Protein AF-A0A9D4N7Y7-F1 (afdb_monomer_lite)

Structure (mmCIF, N/CA/C/O backbone):
data_AF-A0A9D4N7Y7-F1
#
_entry.id   AF-A0A9D4N7Y7-F1
#
loop_
_atom_site.group_PDB
_atom_site.id
_atom_site.type_symbol
_atom_site.label_atom_id
_atom_site.label_alt_id
_atom_site.label_comp_id
_atom_site.label_asym_id
_atom_site.label_entity_id
_atom_site.label_seq_id
_atom_site.pdbx_PDB_ins_code
_atom_site.Cartn_x
_atom_site.Cartn_y
_atom_site.Cartn_z
_atom_site.occupancy
_atom_site.B_iso_or_equiv
_atom_site.auth_seq_id
_atom_site.auth_comp_id
_atom_site.auth_asym_id
_atom_site.auth_atom_id
_atom_site.pdbx_PDB_model_num
ATOM 1 N N . MET A 1 1 ? 4.676 0.646 11.304 1.00 62.25 1 MET A N 1
ATOM 2 C CA . MET A 1 1 ? 3.273 0.448 10.887 1.00 62.25 1 MET A CA 1
ATOM 3 C C . MET A 1 1 ? 3.129 -0.969 10.361 1.00 62.25 1 MET A C 1
ATOM 5 O O . MET A 1 1 ? 3.762 -1.288 9.365 1.00 62.25 1 MET A O 1
ATOM 9 N N . SER A 1 2 ? 2.391 -1.822 11.070 1.00 84.00 2 SER A N 1
ATOM 10 C CA . SER A 1 2 ? 2.190 -3.244 10.739 1.00 84.00 2 SER A CA 1
ATOM 11 C C . SER A 1 2 ? 0.973 -3.506 9.844 1.00 84.00 2 SER A C 1
ATOM 13 O O . SER A 1 2 ? 0.846 -4.611 9.337 1.00 84.00 2 SER A O 1
ATOM 15 N N . LEU A 1 3 ? 0.129 -2.495 9.601 1.00 91.25 3 LEU A N 1
ATOM 16 C CA . LEU A 1 3 ? -1.105 -2.606 8.809 1.00 91.25 3 LEU A CA 1
ATOM 17 C C . LEU A 1 3 ? -0.954 -3.329 7.459 1.00 91.25 3 LEU A C 1
ATOM 19 O O . LEU A 1 3 ? -1.827 -4.131 7.153 1.00 91.25 3 LEU A O 1
ATOM 23 N N . PRO A 1 4 ? 0.127 -3.140 6.668 1.00 91.50 4 PRO A N 1
ATOM 24 C CA . PRO A 1 4 ? 0.247 -3.827 5.379 1.00 91.50 4 PRO A CA 1
ATOM 25 C C . PRO A 1 4 ? 0.289 -5.353 5.496 1.00 91.50 4 PRO A C 1
ATOM 27 O O . PRO A 1 4 ? 0.045 -6.043 4.519 1.00 91.50 4 PRO A O 1
ATOM 30 N N . TYR A 1 5 ? 0.623 -5.887 6.671 1.00 91.38 5 TYR A N 1
ATOM 31 C CA . TYR A 1 5 ? 0.704 -7.325 6.909 1.00 91.38 5 TYR A CA 1
ATOM 32 C C .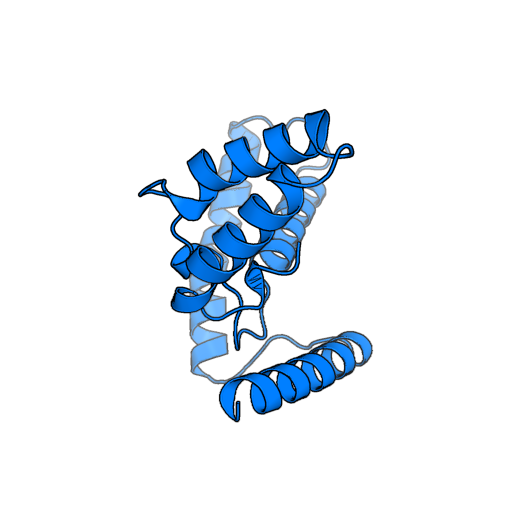 TYR A 1 5 ? -0.634 -7.947 7.317 1.00 91.38 5 TYR A C 1
ATOM 34 O O . TYR A 1 5 ? -0.645 -9.128 7.636 1.00 91.38 5 TYR A O 1
ATOM 42 N N . LEU A 1 6 ? -1.727 -7.184 7.347 1.00 94.00 6 LEU A N 1
ATOM 43 C CA . LEU A 1 6 ? -3.069 -7.701 7.605 1.00 94.00 6 LEU A CA 1
ATOM 44 C C . LEU A 1 6 ? -3.818 -7.943 6.287 1.00 94.00 6 LEU A C 1
ATOM 46 O O . LEU A 1 6 ? -3.546 -7.239 5.302 1.00 94.00 6 LEU A O 1
ATOM 50 N N . PRO A 1 7 ? -4.793 -8.873 6.270 1.00 94.56 7 PRO A N 1
A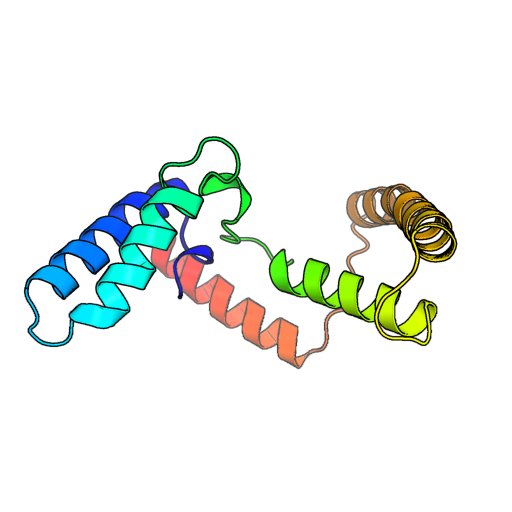TOM 51 C CA . PRO A 1 7 ? -5.760 -8.962 5.183 1.00 94.56 7 PRO A CA 1
ATOM 52 C C . PRO A 1 7 ? -6.388 -7.596 4.920 1.00 94.56 7 PRO A C 1
ATOM 54 O O . PRO A 1 7 ? -6.682 -6.855 5.862 1.00 94.56 7 PRO A O 1
ATOM 57 N N . ALA A 1 8 ? -6.587 -7.251 3.647 1.00 93.94 8 ALA A N 1
ATOM 58 C CA . ALA A 1 8 ? -7.063 -5.924 3.258 1.00 93.94 8 ALA A CA 1
ATOM 59 C C . ALA A 1 8 ? -8.378 -5.536 3.958 1.00 93.94 8 ALA A C 1
ATOM 61 O O . ALA A 1 8 ? -8.532 -4.404 4.416 1.00 93.94 8 ALA A O 1
ATOM 62 N N . GLU A 1 9 ? -9.272 -6.506 4.132 1.00 94.00 9 GLU A N 1
ATOM 63 C CA . GLU A 1 9 ? -10.552 -6.356 4.826 1.00 94.00 9 GLU A CA 1
ATOM 64 C C . GLU A 1 9 ? -10.414 -6.036 6.326 1.00 94.00 9 GLU A C 1
ATOM 66 O O . GLU A 1 9 ? -11.262 -5.351 6.899 1.00 94.00 9 GLU A O 1
ATOM 71 N N . HIS A 1 10 ? -9.315 -6.444 6.966 1.00 95.12 10 HIS A N 1
ATOM 72 C CA . HIS A 1 10 ? -9.060 -6.201 8.390 1.00 95.12 10 HIS A CA 1
ATOM 73 C C . HIS A 1 10 ? -8.342 -4.872 8.653 1.00 95.12 10 HIS A C 1
ATOM 75 O O . HIS A 1 10 ? -8.384 -4.354 9.772 1.00 95.12 10 HIS A O 1
ATOM 81 N N . ILE A 1 11 ? -7.703 -4.286 7.634 1.00 95.12 11 ILE A N 1
ATOM 82 C CA . ILE A 1 11 ? -6.885 -3.072 7.764 1.00 95.12 11 ILE A CA 1
ATOM 83 C C . ILE A 1 11 ? -7.694 -1.898 8.316 1.00 95.12 11 ILE A C 1
ATOM 85 O O . ILE A 1 11 ? -7.244 -1.234 9.250 1.00 95.12 11 ILE A O 1
ATOM 89 N N . THR A 1 12 ? -8.878 -1.639 7.760 1.00 94.38 12 THR A N 1
ATOM 90 C CA . THR A 1 12 ? -9.719 -0.503 8.167 1.00 94.38 12 THR A CA 1
ATOM 91 C C . THR A 1 12 ? -10.163 -0.643 9.621 1.00 94.38 12 THR A C 1
ATOM 93 O O . THR A 1 12 ? -10.060 0.304 10.402 1.00 94.38 12 THR A O 1
ATOM 96 N N . THR A 1 13 ? -10.592 -1.843 10.015 1.00 94.69 13 THR A N 1
ATOM 97 C CA . THR A 1 13 ? -11.017 -2.138 11.388 1.00 94.69 13 THR A CA 1
ATOM 98 C C . THR A 1 13 ? -9.862 -1.971 12.376 1.00 94.69 13 THR A C 1
ATOM 100 O O . THR A 1 13 ? -10.002 -1.250 13.365 1.00 94.69 13 THR A O 1
ATOM 103 N N . ALA A 1 14 ? -8.697 -2.556 12.082 1.00 94.31 14 ALA A N 1
ATOM 104 C CA . ALA A 1 14 ? -7.509 -2.442 12.926 1.00 94.31 14 ALA A CA 1
ATOM 105 C C . ALA A 1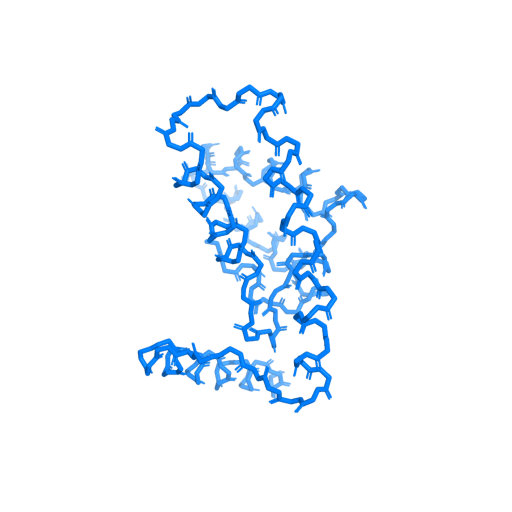 14 ? -7.010 -0.990 13.036 1.00 94.31 14 ALA A C 1
ATOM 107 O O . ALA A 1 14 ? -6.622 -0.538 14.116 1.00 94.31 14 ALA A O 1
ATOM 108 N N . PHE A 1 15 ? -7.055 -0.231 11.935 1.00 94.50 15 PHE A N 1
ATOM 109 C CA . PHE A 1 15 ? -6.709 1.188 11.932 1.00 94.50 15 PHE A CA 1
ATOM 110 C C . PHE A 1 15 ? -7.643 1.997 12.839 1.00 94.50 15 PHE A C 1
ATOM 112 O O . PHE A 1 15 ? -7.169 2.789 13.652 1.00 94.50 15 PHE A O 1
ATOM 119 N N . ASN A 1 16 ? -8.955 1.771 12.751 1.00 93.25 16 ASN A N 1
ATOM 120 C CA . ASN A 1 16 ? -9.939 2.487 13.563 1.00 93.25 16 ASN A CA 1
ATOM 121 C C . ASN A 1 16 ? -9.772 2.202 15.061 1.00 93.25 16 ASN A C 1
ATOM 123 O O . ASN A 1 16 ? -9.821 3.133 15.866 1.00 93.25 16 ASN A O 1
ATOM 127 N N . GLN A 1 17 ? -9.503 0.947 15.436 1.00 91.81 17 GLN A N 1
ATOM 128 C CA . GLN A 1 17 ? -9.208 0.568 16.822 1.00 91.81 17 GLN A CA 1
ATOM 129 C C . GLN A 1 17 ? -7.966 1.297 17.354 1.00 91.81 17 GLN A C 1
ATOM 131 O O . GLN A 1 17 ? -8.021 1.916 18.418 1.00 91.81 17 GLN A O 1
ATOM 136 N N . LEU A 1 18 ? -6.871 1.296 16.584 1.00 89.50 18 LEU A N 1
ATOM 137 C CA . LEU A 1 18 ? -5.643 2.022 16.921 1.00 89.50 18 LEU A CA 1
ATOM 138 C C . LEU A 1 18 ? -5.908 3.529 17.070 1.00 89.50 18 LEU A C 1
ATOM 140 O O . LEU A 1 18 ? -5.450 4.164 18.023 1.00 89.50 18 LEU A O 1
ATOM 144 N N . HIS A 1 19 ? -6.657 4.108 16.130 1.00 89.25 19 HIS A N 1
ATOM 145 C CA . HIS A 1 19 ? -6.973 5.530 16.130 1.00 89.25 19 HIS A CA 1
ATOM 146 C C . HIS A 1 19 ? -7.806 5.912 17.364 1.00 89.25 19 HIS A C 1
ATOM 148 O O . HIS A 1 19 ? -7.532 6.928 18.003 1.00 89.25 19 HIS A O 1
ATOM 154 N N . GLN A 1 20 ? -8.770 5.079 17.760 1.00 87.94 20 GLN A N 1
ATOM 155 C CA . GLN A 1 20 ? -9.584 5.299 18.954 1.00 87.94 20 GLN A CA 1
ATOM 156 C C . GLN A 1 20 ? -8.764 5.208 20.251 1.00 87.94 20 GLN A C 1
ATOM 158 O O . GLN A 1 20 ? -8.890 6.087 21.102 1.00 87.94 20 GLN A O 1
ATOM 163 N N . GLN A 1 21 ? -7.883 4.211 20.380 1.00 86.06 21 GLN A N 1
ATOM 164 C CA . GLN A 1 21 ? -7.001 4.049 21.548 1.00 86.06 21 GLN A CA 1
ATOM 165 C C . GLN A 1 21 ? -6.054 5.245 21.749 1.00 86.06 21 GLN A C 1
ATOM 167 O O . GLN A 1 21 ? -5.727 5.631 22.873 1.00 86.06 21 GLN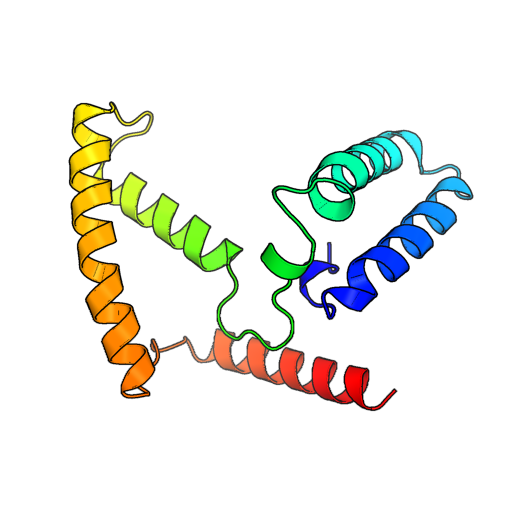 A O 1
ATOM 172 N N . LEU A 1 22 ? -5.604 5.864 20.657 1.00 84.56 22 LEU A N 1
ATOM 173 C CA . LEU A 1 22 ? -4.691 7.005 20.722 1.00 84.56 22 LEU A CA 1
ATOM 174 C C . LEU A 1 22 ? -5.406 8.336 20.970 1.00 84.56 22 LEU A C 1
ATOM 176 O O . LEU A 1 22 ? -4.798 9.244 21.531 1.00 84.56 22 LEU A O 1
ATOM 180 N N . LYS A 1 23 ? -6.699 8.445 20.637 1.00 79.81 23 LYS A N 1
ATOM 181 C CA . LYS A 1 23 ? -7.533 9.598 21.022 1.00 79.81 23 LYS A CA 1
ATOM 182 C C . LYS A 1 23 ? -7.757 9.679 22.532 1.00 79.81 23 LYS A C 1
ATOM 184 O O . LYS A 1 23 ? -7.925 10.774 23.054 1.00 79.81 23 LYS A O 1
ATOM 189 N N . THR A 1 24 ? -7.739 8.545 23.231 1.00 73.19 24 THR A N 1
ATOM 190 C CA . THR A 1 24 ? -7.924 8.479 24.690 1.00 73.19 24 THR A CA 1
ATOM 191 C C . THR A 1 24 ? -6.636 8.694 25.487 1.00 73.19 24 THR A C 1
ATOM 193 O O . THR A 1 24 ? -6.683 8.711 26.712 1.00 73.19 24 THR A O 1
ATOM 196 N N . THR A 1 25 ? -5.486 8.852 24.823 1.00 71.06 25 THR A N 1
ATOM 197 C CA . THR A 1 25 ? -4.172 8.943 25.476 1.00 71.06 25 THR A CA 1
ATOM 198 C C . THR A 1 25 ? -3.581 10.351 25.299 1.00 71.06 25 THR A C 1
ATOM 200 O O . THR A 1 25 ? -3.511 10.850 24.178 1.00 71.06 25 THR A O 1
ATOM 203 N N . GLU A 1 26 ? -3.086 10.988 26.372 1.00 67.00 26 GLU A N 1
ATOM 204 C CA . GLU A 1 26 ? -2.517 12.363 26.358 1.00 67.00 26 GLU A CA 1
ATOM 205 C C . GLU A 1 26 ? -1.292 12.552 25.430 1.00 67.00 26 GLU A C 1
ATOM 207 O O . GLU A 1 26 ? -0.874 13.671 25.143 1.00 67.00 26 GLU A O 1
ATOM 212 N N . VAL A 1 27 ? -0.732 11.464 24.898 1.00 65.06 27 VAL A N 1
ATOM 213 C CA . VAL A 1 27 ? 0.465 11.434 24.035 1.00 65.06 27 VAL A CA 1
ATOM 214 C C . VAL A 1 27 ? 0.157 11.860 22.575 1.00 65.06 27 VAL A C 1
ATOM 216 O O . VAL A 1 27 ? 1.052 11.977 21.737 1.00 65.06 27 VAL A O 1
ATOM 219 N N . GLY A 1 28 ? -1.113 12.108 22.237 1.00 59.75 28 GLY A N 1
ATOM 220 C CA . GLY A 1 28 ? -1.636 11.994 20.870 1.00 59.75 28 GLY A CA 1
ATOM 221 C C . GLY A 1 28 ? -1.377 13.126 19.865 1.00 59.75 28 GLY A C 1
ATOM 222 O O . GLY A 1 28 ? -1.563 12.891 18.678 1.00 59.75 28 GLY A O 1
ATOM 223 N N . GLY A 1 29 ? -0.943 14.332 20.241 1.00 77.56 29 GLY A N 1
ATOM 224 C CA . GLY A 1 29 ? -0.991 15.497 19.329 1.00 77.56 29 GLY A CA 1
ATOM 225 C C . GLY A 1 29 ? -0.339 15.294 17.938 1.00 77.56 29 GLY A C 1
ATOM 226 O O . GLY A 1 29 ? -1.023 15.402 16.917 1.00 77.56 29 GLY A O 1
ATOM 227 N N . PRO A 1 30 ? 0.971 14.995 17.846 1.00 84.38 30 PRO A N 1
ATOM 228 C CA . PRO A 1 30 ? 1.645 14.766 16.562 1.00 84.38 30 PRO A CA 1
ATOM 229 C C . PRO A 1 30 ? 1.275 13.438 15.888 1.00 84.38 30 PRO A C 1
ATOM 231 O O . PRO A 1 30 ? 1.221 13.368 14.661 1.00 84.38 30 PRO A O 1
ATOM 234 N N . VAL A 1 31 ? 1.014 12.389 16.672 1.00 86.31 31 VAL A N 1
ATOM 235 C CA . VAL A 1 31 ? 0.689 11.051 16.150 1.00 86.31 31 VAL A CA 1
ATOM 236 C C . VAL A 1 31 ? -0.697 11.043 15.510 1.00 86.31 31 VAL A C 1
ATOM 238 O O . VAL A 1 31 ? -0.858 10.488 14.427 1.00 86.31 31 VAL A O 1
ATOM 241 N N . LEU A 1 32 ? -1.673 11.728 16.110 1.00 87.62 32 LEU A N 1
ATOM 242 C CA . LEU A 1 32 ? -3.014 11.887 15.548 1.00 87.62 32 LEU A CA 1
ATOM 243 C C . LEU A 1 32 ? -2.969 12.592 14.190 1.00 87.62 32 LEU A C 1
ATOM 245 O O . LEU A 1 32 ? -3.629 12.140 13.268 1.00 87.62 32 LEU A O 1
ATOM 249 N N . LYS A 1 33 ? -2.101 13.597 13.998 1.00 89.62 33 LYS A N 1
ATOM 250 C CA . LYS A 1 33 ? -1.915 14.223 12.672 1.00 89.62 33 LYS A CA 1
ATOM 251 C C . LYS A 1 33 ? -1.430 13.231 11.613 1.00 89.62 33 LYS A C 1
ATOM 253 O O . LYS A 1 33 ? -1.829 13.322 10.453 1.00 89.62 33 LYS A O 1
ATOM 258 N N . VAL A 1 34 ? -0.556 12.296 11.995 1.00 90.62 34 VAL A N 1
ATOM 259 C CA . VAL A 1 34 ? -0.102 11.228 11.092 1.00 90.62 34 VAL A CA 1
ATOM 260 C C . VAL A 1 34 ? -1.251 10.272 10.790 1.00 90.62 34 VAL A C 1
ATOM 262 O O . VAL A 1 34 ? -1.437 9.915 9.630 1.00 90.62 34 VAL A O 1
ATOM 265 N N . LEU A 1 35 ? -2.044 9.891 11.793 1.00 91.06 35 LEU A N 1
ATOM 266 C CA . LEU A 1 35 ? -3.210 9.032 11.590 1.00 91.06 35 LEU A CA 1
ATOM 267 C C . LEU A 1 35 ? -4.266 9.703 10.711 1.00 91.06 35 LEU A C 1
ATOM 269 O O . LEU A 1 35 ? -4.718 9.075 9.765 1.00 91.06 35 LEU A O 1
ATOM 273 N N . ASP A 1 36 ? -4.562 10.985 10.911 1.00 91.62 36 ASP A N 1
ATOM 274 C CA . ASP A 1 36 ? -5.483 11.748 10.063 1.00 91.62 36 ASP A CA 1
ATOM 275 C C . ASP A 1 36 ? -5.024 11.769 8.598 1.00 91.62 36 ASP A C 1
ATOM 277 O O . ASP A 1 36 ? -5.827 11.638 7.670 1.00 91.62 36 ASP A O 1
ATOM 281 N N . TYR A 1 37 ? -3.717 11.935 8.369 1.00 92.69 37 TYR A N 1
ATOM 282 C CA . TYR A 1 37 ? -3.147 11.844 7.028 1.00 92.69 37 TYR A CA 1
ATOM 283 C C . TYR A 1 37 ? -3.294 10.433 6.450 1.00 92.69 37 TYR A C 1
ATOM 285 O O . TYR A 1 37 ? -3.655 10.284 5.278 1.00 92.69 37 TYR A O 1
ATOM 293 N N . VAL A 1 38 ? -3.023 9.405 7.259 1.00 92.00 38 VAL A N 1
ATOM 294 C CA . VAL A 1 38 ? -3.118 8.005 6.837 1.00 92.00 38 VAL A CA 1
ATOM 295 C C . VAL A 1 38 ? -4.551 7.638 6.480 1.00 92.00 38 VAL A C 1
ATOM 297 O O . VAL A 1 38 ? -4.789 7.098 5.403 1.00 92.00 38 VAL A O 1
ATOM 300 N N . GLU A 1 39 ? -5.503 8.017 7.321 1.00 93.69 39 GLU A N 1
ATOM 301 C CA . GLU A 1 39 ? -6.929 7.810 7.115 1.00 93.69 39 GLU A CA 1
ATOM 302 C C . GLU A 1 39 ? -7.395 8.434 5.794 1.00 93.69 39 GLU A C 1
ATOM 304 O O . GLU A 1 39 ? -7.973 7.762 4.939 1.00 93.69 39 GLU A O 1
ATOM 309 N N . LYS A 1 40 ? -7.067 9.712 5.569 1.00 92.94 40 LYS A N 1
ATOM 310 C CA . LYS A 1 40 ? -7.470 10.438 4.355 1.00 92.94 40 LYS A CA 1
ATOM 311 C C . LYS A 1 40 ? -6.817 9.909 3.083 1.00 92.94 40 LYS A C 1
ATOM 313 O O . LYS A 1 40 ? -7.423 9.991 2.018 1.00 92.94 40 LYS A O 1
ATOM 318 N N . THR A 1 41 ? -5.580 9.425 3.170 1.00 92.31 41 THR A N 1
ATOM 319 C CA . THR A 1 41 ? -4.765 9.119 1.984 1.00 92.31 41 THR A CA 1
ATOM 320 C C . THR A 1 41 ? -4.786 7.641 1.611 1.00 92.31 41 THR A C 1
ATOM 322 O O . THR A 1 41 ? -4.823 7.334 0.421 1.00 92.31 41 THR A O 1
ATOM 325 N N . TRP A 1 42 ? -4.766 6.753 2.606 1.00 92.56 42 TRP A N 1
ATOM 326 C CA . TRP A 1 42 ? -4.495 5.319 2.442 1.00 92.56 42 TRP A CA 1
ATOM 327 C C . TRP A 1 42 ? -5.644 4.409 2.888 1.00 92.56 42 TRP A C 1
ATOM 329 O O . TRP A 1 42 ? -5.629 3.228 2.550 1.00 92.56 42 TRP A O 1
ATOM 339 N N . ILE A 1 43 ? -6.622 4.941 3.633 1.00 93.50 43 ILE A N 1
ATOM 340 C CA . ILE A 1 43 ? -7.823 4.199 4.051 1.00 93.50 43 ILE A CA 1
ATOM 341 C C . ILE A 1 43 ? -9.029 4.623 3.204 1.00 93.50 43 ILE A C 1
ATOM 343 O O . ILE A 1 43 ? -9.624 3.802 2.515 1.00 93.50 43 ILE A O 1
ATOM 347 N N . ASN A 1 44 ? -9.350 5.920 3.184 1.00 91.12 44 ASN A N 1
ATOM 348 C CA . ASN A 1 44 ? -10.601 6.422 2.600 1.00 91.12 44 ASN A CA 1
ATOM 349 C C . ASN A 1 44 ? -10.493 6.829 1.119 1.00 91.12 44 ASN A C 1
ATOM 351 O O . ASN A 1 44 ? -11.502 7.128 0.477 1.00 91.12 44 ASN A O 1
ATOM 355 N N . ARG A 1 45 ? -9.282 6.903 0.553 1.00 88.75 45 ARG A N 1
ATOM 356 C CA . ARG A 1 45 ? -9.083 7.411 -0.812 1.00 88.75 45 ARG A CA 1
ATOM 357 C C . ARG A 1 45 ? -9.296 6.312 -1.847 1.00 88.75 45 ARG A C 1
ATOM 359 O O . ARG A 1 45 ? -8.664 5.266 -1.797 1.00 88.75 45 ARG A O 1
ATOM 366 N N . ALA A 1 46 ? -10.078 6.610 -2.884 1.00 85.31 46 ALA A N 1
ATOM 367 C CA . ALA A 1 46 ? -10.399 5.641 -3.937 1.00 85.31 46 ALA A CA 1
ATOM 368 C C . ALA A 1 46 ? -9.196 5.173 -4.781 1.00 85.31 46 ALA A C 1
ATOM 370 O O . ALA A 1 46 ? -9.288 4.124 -5.413 1.00 85.31 46 ALA A O 1
ATOM 371 N N . VAL A 1 47 ? -8.107 5.953 -4.815 1.00 86.25 47 VAL A N 1
ATOM 372 C CA . VAL A 1 47 ? -6.917 5.695 -5.651 1.00 86.25 47 VAL A CA 1
ATOM 373 C C . VAL A 1 47 ? -5.965 4.675 -5.020 1.00 86.25 47 VAL A C 1
ATOM 375 O O . VAL A 1 47 ? -5.339 3.911 -5.742 1.00 86.25 47 VAL A O 1
ATOM 378 N N . TRP A 1 48 ? -5.840 4.679 -3.691 1.00 84.69 48 TRP A N 1
ATOM 379 C CA . TRP A 1 48 ? -4.903 3.832 -2.947 1.00 84.69 48 TRP A CA 1
ATOM 380 C C . TRP A 1 48 ? -5.659 3.112 -1.843 1.00 84.69 48 TRP A C 1
ATOM 382 O O . TRP A 1 48 ? -5.556 3.471 -0.670 1.00 84.69 48 TRP A O 1
ATOM 392 N N . ARG A 1 49 ? -6.466 2.133 -2.242 1.00 90.75 49 ARG A N 1
ATOM 393 C CA . ARG A 1 49 ? -7.273 1.366 -1.301 1.00 90.75 49 ARG A CA 1
ATOM 394 C C . ARG A 1 49 ? -6.399 0.349 -0.558 1.00 90.75 49 ARG A C 1
ATOM 396 O O . ARG A 1 49 ? -5.353 -0.031 -1.094 1.00 90.75 49 ARG A O 1
ATOM 403 N N . PRO A 1 50 ? -6.801 -0.112 0.639 1.00 93.00 50 PRO A N 1
ATOM 404 C CA . PRO A 1 50 ? -6.100 -1.158 1.387 1.00 93.00 50 PRO A CA 1
ATOM 405 C C . PRO A 1 50 ? -5.693 -2.380 0.554 1.00 93.00 50 PRO A C 1
ATOM 407 O O . PRO A 1 50 ? -4.585 -2.890 0.716 1.00 93.00 50 PRO A O 1
ATOM 410 N N . GLU A 1 51 ? -6.517 -2.794 -0.410 1.00 91.56 51 GLU A N 1
ATOM 411 C CA . GLU A 1 51 ? -6.231 -3.933 -1.293 1.00 91.56 51 GLU A CA 1
ATOM 412 C C . GLU A 1 51 ? -5.010 -3.694 -2.194 1.00 91.56 51 GLU A C 1
ATOM 414 O O . GLU A 1 51 ? -4.357 -4.638 -2.623 1.00 91.56 51 GLU A O 1
ATOM 419 N N . ASN A 1 52 ? -4.675 -2.435 -2.492 1.00 87.69 52 ASN A N 1
ATOM 420 C CA . ASN A 1 52 ? -3.553 -2.098 -3.367 1.00 87.69 52 ASN A CA 1
ATOM 421 C C . ASN A 1 52 ? -2.193 -2.155 -2.663 1.00 87.69 52 ASN A C 1
ATOM 423 O O . ASN A 1 52 ? -1.162 -2.179 -3.337 1.00 87.69 52 ASN A O 1
ATOM 427 N N . TRP A 1 53 ? -2.173 -2.096 -1.331 1.00 88.44 53 TRP A N 1
ATOM 428 C CA . TRP A 1 53 ? -0.932 -1.998 -0.561 1.00 88.44 53 TRP A CA 1
ATOM 429 C C . TRP A 1 53 ? -0.813 -3.019 0.570 1.00 88.44 53 TRP A C 1
ATOM 431 O O . TRP A 1 53 ? 0.261 -3.108 1.174 1.00 88.44 53 TRP A O 1
ATOM 441 N N . SER A 1 54 ? -1.856 -3.812 0.834 1.00 91.81 54 SER A N 1
ATOM 442 C CA . SER A 1 54 ? -1.718 -5.036 1.619 1.00 91.81 54 SER A CA 1
ATOM 443 C C . SER A 1 54 ? -0.698 -5.965 0.953 1.00 91.81 54 SER A C 1
ATOM 445 O O . SER A 1 54 ? -0.642 -6.107 -0.266 1.00 91.81 54 SER A O 1
ATOM 447 N N . VAL A 1 55 ? 0.148 -6.563 1.783 1.00 90.38 55 VAL A N 1
ATOM 448 C CA . VAL A 1 55 ? 1.137 -7.581 1.417 1.00 90.38 55 VAL A CA 1
ATOM 449 C C . VAL A 1 55 ? 0.867 -8.877 2.181 1.00 90.38 55 VAL A C 1
ATOM 451 O O . VAL A 1 55 ? 1.781 -9.669 2.410 1.00 90.38 55 VAL A O 1
ATOM 454 N N . PHE A 1 56 ? -0.368 -9.072 2.646 1.00 92.00 56 PHE A N 1
ATOM 455 C CA . PHE A 1 56 ? -0.788 -10.302 3.302 1.00 92.00 56 PHE A CA 1
ATOM 456 C C . PHE A 1 56 ? -0.626 -11.489 2.351 1.00 92.00 56 PHE A C 1
ATOM 458 O O . PHE A 1 56 ? -1.017 -11.404 1.192 1.00 92.00 56 PHE A O 1
ATOM 465 N N . ARG A 1 57 ? 0.001 -12.572 2.829 1.00 89.88 57 ARG A N 1
ATOM 466 C CA . ARG A 1 57 ? 0.364 -13.763 2.035 1.00 89.88 57 ARG A CA 1
ATOM 467 C C . ARG A 1 57 ? 1.294 -13.505 0.839 1.00 89.88 57 ARG A C 1
ATOM 469 O O . ARG A 1 57 ? 1.618 -14.437 0.108 1.00 89.88 57 ARG A O 1
ATOM 476 N N . GLU A 1 58 ? 1.841 -12.300 0.702 1.00 85.62 58 GLU A N 1
ATOM 477 C CA . GLU A 1 58 ? 2.762 -11.960 -0.380 1.00 85.62 58 GLU A CA 1
ATOM 478 C C . GLU A 1 58 ? 4.229 -12.174 0.020 1.00 85.62 58 GLU A C 1
ATOM 480 O O . GLU A 1 58 ? 4.740 -11.637 1.011 1.00 85.62 58 GLU A O 1
ATOM 485 N N . VAL A 1 59 ? 4.964 -12.932 -0.801 1.00 79.56 59 VAL A N 1
ATOM 486 C CA . VAL A 1 59 ? 6.427 -13.075 -0.658 1.00 79.56 59 VAL A CA 1
ATOM 487 C C . VAL A 1 59 ? 7.126 -11.783 -1.089 1.00 79.56 59 VAL A C 1
ATOM 489 O O . VAL A 1 59 ? 8.141 -11.381 -0.511 1.00 79.56 59 VAL A O 1
ATOM 492 N N . ILE A 1 60 ? 6.588 -11.110 -2.106 1.00 72.50 60 ILE A N 1
ATOM 493 C CA . ILE A 1 60 ? 7.181 -9.910 -2.687 1.00 72.50 60 ILE A CA 1
ATOM 494 C C . ILE A 1 60 ? 6.530 -8.683 -2.054 1.00 72.50 60 ILE A C 1
ATOM 496 O O . ILE A 1 60 ? 5.366 -8.381 -2.272 1.00 72.50 60 ILE A O 1
ATOM 500 N N . ARG A 1 61 ? 7.312 -7.929 -1.279 1.00 75.81 61 ARG A N 1
ATOM 501 C CA . ARG A 1 61 ? 6.832 -6.694 -0.647 1.00 75.81 61 ARG A CA 1
ATOM 502 C C . ARG A 1 61 ? 6.943 -5.534 -1.635 1.00 75.81 61 ARG A C 1
ATOM 504 O O . ARG A 1 61 ? 8.061 -5.148 -1.986 1.00 75.81 61 ARG A O 1
ATOM 511 N N . THR A 1 62 ? 5.812 -4.940 -2.014 1.00 67.50 62 THR A N 1
ATOM 512 C CA . THR A 1 62 ? 5.709 -3.846 -3.000 1.00 67.50 62 THR A CA 1
ATOM 513 C C . THR A 1 62 ? 6.687 -2.704 -2.718 1.00 67.50 62 THR A C 1
ATOM 515 O O . THR A 1 62 ? 7.393 -2.264 -3.622 1.00 67.50 62 THR A O 1
ATOM 518 N N . ASN A 1 63 ? 6.834 -2.288 -1.453 1.00 73.62 63 ASN A N 1
ATOM 519 C CA . ASN A 1 63 ? 7.777 -1.227 -1.085 1.00 73.62 63 ASN A CA 1
ATOM 520 C C . ASN A 1 63 ? 9.239 -1.589 -1.397 1.00 73.62 63 ASN A C 1
ATOM 522 O O . ASN A 1 63 ? 9.964 -0.791 -1.979 1.00 73.62 63 ASN A O 1
ATOM 526 N N . ASN A 1 64 ? 9.669 -2.813 -1.077 1.00 76.44 64 ASN A N 1
ATOM 527 C CA . ASN A 1 64 ? 11.052 -3.239 -1.313 1.00 76.44 64 ASN A CA 1
ATOM 528 C C . ASN A 1 64 ? 11.375 -3.310 -2.810 1.00 76.44 64 ASN A C 1
ATOM 530 O O . ASN A 1 64 ? 12.497 -3.005 -3.224 1.00 76.44 64 ASN A O 1
ATOM 534 N N . GLU A 1 65 ? 10.406 -3.714 -3.631 1.00 78.06 65 GLU A N 1
ATOM 535 C CA . GLU A 1 65 ? 10.583 -3.730 -5.081 1.00 78.06 65 GLU A CA 1
ATOM 536 C C . GLU A 1 65 ? 10.588 -2.321 -5.677 1.00 78.06 65 GLU A C 1
ATOM 538 O O . GLU A 1 65 ? 11.447 -2.038 -6.518 1.00 78.06 65 GLU A O 1
ATOM 543 N N . VAL A 1 66 ? 9.720 -1.421 -5.201 1.00 80.38 66 VAL A N 1
ATOM 544 C CA . VAL A 1 66 ? 9.701 -0.006 -5.605 1.00 80.38 66 VAL A CA 1
ATOM 545 C C . VAL A 1 66 ? 11.000 0.695 -5.204 1.00 80.38 66 VAL A C 1
ATOM 547 O O . VAL A 1 66 ? 11.650 1.307 -6.052 1.00 80.38 66 VAL A O 1
ATOM 550 N N . GLU A 1 67 ? 11.455 0.549 -3.958 1.00 83.81 67 GLU A N 1
ATOM 551 C CA . GLU A 1 67 ? 12.740 1.084 -3.492 1.00 83.81 67 GLU A CA 1
ATOM 552 C C . GLU A 1 67 ? 13.914 0.491 -4.277 1.00 83.81 67 GLU A C 1
ATOM 554 O O . GLU A 1 67 ? 14.825 1.206 -4.706 1.00 83.81 67 GLU A O 1
ATOM 559 N N . GLY A 1 68 ? 13.886 -0.821 -4.524 1.00 84.69 68 GLY A N 1
ATOM 560 C CA . GLY A 1 68 ? 14.877 -1.498 -5.348 1.00 84.69 68 GLY A CA 1
ATOM 561 C C . GLY A 1 68 ? 14.896 -0.963 -6.780 1.00 84.69 68 GLY A C 1
ATOM 562 O O . GLY A 1 68 ? 15.967 -0.810 -7.373 1.00 84.69 68 GLY A O 1
ATOM 563 N N . TRP A 1 69 ? 13.730 -0.666 -7.352 1.00 84.62 69 TRP A N 1
ATOM 564 C CA . TRP A 1 69 ? 13.593 -0.084 -8.683 1.00 84.62 69 TRP A CA 1
ATOM 565 C C . TRP A 1 69 ? 14.127 1.343 -8.729 1.00 84.62 69 TRP A C 1
ATOM 567 O O . TRP A 1 69 ? 14.994 1.625 -9.559 1.00 84.62 69 TRP A O 1
ATOM 577 N N . HIS A 1 70 ? 13.717 2.182 -7.780 1.00 85.25 70 HIS A N 1
ATOM 578 C CA . HIS A 1 70 ? 14.209 3.544 -7.612 1.00 85.25 70 HIS A CA 1
ATOM 579 C C . HIS A 1 70 ? 15.738 3.573 -7.478 1.00 85.25 70 HIS A C 1
ATOM 581 O O . HIS A 1 70 ? 16.422 4.278 -8.222 1.00 85.25 70 HIS A O 1
ATOM 587 N N . ARG A 1 71 ? 16.311 2.708 -6.631 1.00 87.12 71 ARG A N 1
ATOM 588 C CA . ARG A 1 71 ? 17.766 2.583 -6.476 1.00 87.12 71 ARG A CA 1
ATOM 589 C C . ARG A 1 71 ? 18.457 2.189 -7.781 1.00 87.12 71 ARG A C 1
ATOM 591 O O . ARG A 1 71 ? 19.491 2.757 -8.117 1.00 87.12 71 ARG A O 1
ATOM 598 N N . ARG A 1 72 ? 17.905 1.234 -8.540 1.00 87.06 72 ARG A N 1
ATOM 599 C CA . ARG A 1 72 ? 18.461 0.819 -9.845 1.00 87.06 72 ARG A CA 1
ATOM 600 C C . ARG A 1 72 ? 18.415 1.939 -10.881 1.00 87.06 72 ARG A C 1
ATOM 602 O O . ARG A 1 72 ? 19.354 2.045 -11.664 1.00 87.06 72 ARG A O 1
ATOM 609 N N . ILE A 1 73 ? 17.351 2.740 -10.901 1.00 87.44 73 ILE A N 1
ATOM 610 C CA . ILE A 1 73 ? 17.247 3.901 -11.792 1.00 87.44 73 ILE A CA 1
ATOM 611 C C . ILE A 1 73 ? 18.299 4.941 -11.418 1.00 87.44 73 ILE A C 1
ATOM 613 O O . ILE A 1 73 ? 19.064 5.346 -12.287 1.00 87.44 73 ILE A O 1
ATOM 617 N N . ASN A 1 74 ? 18.407 5.295 -10.137 1.00 87.25 74 ASN A N 1
ATOM 618 C CA . ASN A 1 74 ? 19.384 6.282 -9.675 1.00 87.25 74 ASN A CA 1
ATOM 619 C C . ASN A 1 74 ? 20.827 5.838 -9.947 1.00 87.25 74 ASN A C 1
ATOM 621 O O . ASN A 1 74 ? 21.630 6.634 -10.423 1.00 87.25 74 ASN A O 1
ATOM 625 N N . MET A 1 75 ? 21.145 4.553 -9.738 1.00 87.38 75 MET A N 1
ATOM 626 C CA . MET A 1 75 ? 22.461 4.004 -10.090 1.00 87.38 75 MET A CA 1
ATOM 627 C C . MET A 1 75 ? 22.754 4.115 -11.590 1.00 87.38 75 MET A C 1
ATOM 629 O O . MET A 1 75 ? 23.856 4.496 -11.963 1.00 87.38 75 MET A O 1
ATOM 633 N N . ARG A 1 76 ? 21.782 3.802 -12.458 1.00 86.69 76 ARG A N 1
ATOM 634 C CA . ARG A 1 76 ? 21.964 3.893 -13.918 1.00 86.69 76 ARG A CA 1
ATOM 635 C C . ARG A 1 76 ? 22.040 5.329 -14.421 1.00 86.69 76 ARG A C 1
ATOM 637 O O . ARG A 1 76 ? 22.718 5.584 -15.406 1.00 86.69 76 ARG A O 1
ATOM 644 N N . ALA A 1 77 ? 21.335 6.248 -13.771 1.00 86.81 77 ALA A N 1
ATOM 645 C CA . ALA A 1 77 ? 21.375 7.656 -14.127 1.00 86.81 77 ALA A CA 1
ATOM 646 C C . ALA A 1 77 ? 22.678 8.342 -13.689 1.00 86.81 77 ALA A C 1
ATOM 648 O O . ALA A 1 77 ? 23.015 9.388 -14.236 1.00 86.81 77 ALA A O 1
ATOM 649 N N . GLY A 1 78 ? 23.393 7.782 -12.704 1.00 85.31 78 GLY A N 1
ATOM 650 C CA . GLY A 1 78 ? 24.701 8.268 -12.251 1.00 85.31 78 GLY A CA 1
ATOM 651 C C . GLY A 1 78 ? 24.679 9.633 -11.553 1.00 85.31 78 GLY A C 1
ATOM 652 O O . GLY A 1 78 ? 25.737 10.164 -11.232 1.00 85.31 78 GLY A O 1
ATOM 653 N N . ARG A 1 79 ? 23.497 10.219 -11.319 1.00 79.19 79 ARG A N 1
ATOM 654 C CA . ARG A 1 79 ? 23.324 11.536 -10.694 1.00 79.19 79 ARG A CA 1
ATOM 655 C C . ARG A 1 79 ? 22.002 11.650 -9.942 1.00 79.19 79 ARG A C 1
ATOM 657 O O . ARG A 1 79 ? 21.019 11.003 -10.303 1.00 79.19 79 ARG A O 1
ATOM 664 N N . ALA A 1 80 ? 21.980 12.518 -8.932 1.00 72.81 80 ALA A N 1
ATOM 665 C CA . ALA A 1 80 ? 20.739 13.020 -8.350 1.00 72.81 80 ALA A CA 1
ATOM 666 C C . ALA A 1 80 ? 20.048 13.986 -9.335 1.00 72.81 80 ALA A C 1
ATOM 668 O O . ALA A 1 80 ? 20.714 14.580 -10.181 1.00 72.81 80 ALA A O 1
ATOM 669 N N . CYS A 1 81 ? 18.724 14.133 -9.228 1.00 77.56 81 CYS A N 1
ATOM 670 C CA . CYS A 1 81 ? 17.907 14.991 -10.102 1.00 77.56 81 CYS A CA 1
ATOM 671 C C . CYS A 1 81 ? 18.036 14.638 -11.598 1.00 77.56 81 CYS A C 1
ATOM 673 O O . CYS A 1 81 ? 18.683 15.317 -12.397 1.00 77.56 81 CYS A O 1
ATOM 675 N N . ILE A 1 82 ? 17.401 13.532 -11.984 1.00 82.62 82 ILE A N 1
ATOM 676 C CA . ILE A 1 82 ? 17.435 12.995 -13.347 1.00 82.62 82 ILE A CA 1
ATOM 677 C C . ILE A 1 82 ? 16.525 13.836 -14.254 1.00 82.62 82 ILE A C 1
ATOM 679 O O . ILE A 1 82 ? 15.324 13.930 -14.012 1.00 82.62 82 ILE A O 1
ATOM 683 N N . SER A 1 83 ? 17.075 14.423 -15.322 1.00 87.19 83 SER A N 1
ATOM 684 C CA . SER A 1 83 ? 16.264 15.099 -16.344 1.00 87.19 83 SER A CA 1
ATOM 685 C C . SER A 1 83 ? 15.358 14.113 -17.089 1.00 87.19 83 SER A C 1
ATOM 687 O O . SER A 1 83 ? 15.709 12.946 -17.283 1.00 87.19 83 SER A O 1
ATOM 689 N N . PHE A 1 84 ? 14.214 14.598 -17.575 1.00 87.88 84 PHE A N 1
ATOM 690 C CA . PHE A 1 84 ? 13.227 13.772 -18.279 1.00 87.88 84 PHE A CA 1
ATOM 691 C C . PHE A 1 84 ? 13.826 13.008 -19.474 1.00 87.88 84 PHE A C 1
ATOM 693 O O . PHE A 1 84 ? 13.564 11.818 -19.638 1.00 87.88 84 PHE A O 1
ATOM 700 N N . CYS A 1 85 ? 14.723 13.645 -20.236 1.00 89.94 85 CYS A N 1
ATOM 701 C CA . CYS A 1 85 ? 15.398 13.031 -21.384 1.00 89.94 85 CYS A CA 1
ATOM 702 C C . CYS A 1 85 ? 16.249 11.801 -21.021 1.00 89.94 85 CYS A C 1
ATOM 704 O O . CYS A 1 85 ? 16.454 10.936 -21.865 1.00 89.94 85 CYS A O 1
ATOM 706 N N . ILE A 1 86 ? 16.737 11.710 -19.779 1.00 87.38 86 ILE A N 1
ATOM 707 C CA . ILE A 1 86 ? 17.479 10.541 -19.279 1.00 87.38 86 ILE A CA 1
ATOM 708 C C . ILE A 1 86 ? 16.527 9.541 -18.623 1.00 87.38 86 ILE A C 1
ATOM 710 O O . ILE A 1 86 ? 16.691 8.330 -18.768 1.00 87.38 86 ILE A O 1
ATOM 714 N N . LEU A 1 87 ? 15.513 10.037 -17.912 1.00 90.06 87 LEU A N 1
ATOM 715 C CA . LEU A 1 87 ? 14.556 9.195 -17.210 1.00 90.06 87 LEU A CA 1
ATOM 716 C C . LEU A 1 87 ? 13.742 8.327 -18.181 1.00 90.06 87 LEU A C 1
ATOM 718 O O . LEU A 1 87 ? 13.624 7.126 -17.959 1.00 90.06 87 LEU A O 1
ATOM 722 N N . VAL A 1 88 ? 13.225 8.897 -19.273 1.00 91.69 88 VAL A N 1
ATOM 723 C CA . VAL A 1 88 ? 12.339 8.181 -20.209 1.00 91.69 88 VAL A CA 1
ATOM 724 C C . VAL A 1 88 ? 12.991 6.928 -20.815 1.00 91.69 88 VAL A C 1
ATOM 726 O O . VAL A 1 88 ? 12.385 5.857 -20.724 1.00 91.69 88 VAL A O 1
ATOM 729 N N . PRO A 1 89 ? 14.221 6.975 -21.368 1.00 91.38 89 PRO A N 1
ATOM 730 C CA . PRO A 1 89 ? 14.891 5.770 -21.856 1.00 91.38 89 PRO A CA 1
ATOM 731 C C . PRO A 1 89 ? 15.120 4.715 -20.764 1.00 91.38 89 PRO A C 1
ATOM 733 O O . PRO A 1 89 ? 14.948 3.520 -21.018 1.00 91.38 89 PRO A O 1
ATOM 736 N N . LEU A 1 90 ? 15.461 5.136 -19.539 1.00 89.75 90 LEU A N 1
ATOM 737 C CA . LEU A 1 90 ? 15.657 4.223 -18.407 1.00 89.75 90 LEU A CA 1
ATOM 738 C C . LEU A 1 90 ? 14.354 3.522 -18.006 1.00 89.75 90 LEU A C 1
ATOM 740 O O . LEU A 1 90 ? 14.365 2.313 -17.757 1.00 89.75 90 LEU A O 1
ATOM 744 N N . LEU A 1 91 ? 13.244 4.265 -17.971 1.00 89.62 91 LEU A N 1
ATOM 745 C CA . LEU A 1 91 ? 11.909 3.731 -17.706 1.00 89.62 91 LEU A CA 1
ATOM 746 C C . LEU A 1 91 ? 11.481 2.755 -18.801 1.00 89.62 91 LEU A C 1
ATOM 748 O O . LEU A 1 91 ? 11.053 1.646 -18.489 1.00 89.62 91 LEU A O 1
ATOM 752 N N . ARG A 1 92 ? 11.675 3.115 -20.075 1.00 89.75 92 ARG A N 1
ATOM 753 C CA . ARG A 1 92 ? 11.355 2.248 -21.217 1.00 89.75 92 ARG A CA 1
ATOM 754 C C . ARG A 1 92 ? 12.117 0.925 -21.157 1.00 89.75 92 ARG A C 1
ATOM 756 O O . ARG A 1 92 ? 11.502 -0.132 -21.256 1.00 89.75 92 ARG A O 1
ATOM 763 N N . GLY A 1 93 ? 13.432 0.966 -20.937 1.00 88.19 93 GLY A N 1
ATOM 764 C CA . GLY A 1 93 ? 14.237 -0.255 -20.825 1.00 88.19 93 GLY A CA 1
ATOM 765 C C . GLY A 1 93 ? 13.832 -1.131 -19.634 1.00 88.19 93 GLY A C 1
ATOM 766 O O . GLY A 1 93 ? 13.972 -2.351 -19.678 1.00 88.19 93 GLY A O 1
ATOM 767 N N . LYS A 1 94 ? 13.300 -0.531 -18.561 1.00 83.50 94 LYS A N 1
ATOM 768 C CA . LYS A 1 94 ? 12.731 -1.277 -17.432 1.00 83.50 94 LYS A CA 1
ATOM 769 C C . LYS A 1 94 ? 11.374 -1.892 -17.752 1.00 83.50 94 LYS A C 1
ATOM 771 O O . LYS A 1 94 ? 11.176 -3.051 -17.404 1.00 83.50 94 LYS A O 1
ATOM 776 N N . ALA A 1 95 ? 10.488 -1.159 -18.421 1.00 86.31 95 ALA A N 1
ATOM 777 C CA . ALA A 1 95 ? 9.179 -1.660 -18.834 1.00 86.31 95 ALA A CA 1
ATOM 778 C C . ALA A 1 95 ? 9.308 -2.909 -19.720 1.00 86.31 95 ALA A C 1
ATOM 780 O O . ALA A 1 95 ? 8.615 -3.890 -19.500 1.00 86.31 95 ALA A O 1
ATOM 781 N N . GLN A 1 96 ? 10.296 -2.938 -20.618 1.00 86.94 96 GLN A N 1
ATOM 782 C CA . GLN A 1 96 ? 10.590 -4.107 -21.462 1.00 86.94 96 GLN A CA 1
ATOM 783 C C . GLN A 1 96 ? 11.030 -5.358 -20.683 1.00 86.94 96 GLN A C 1
ATOM 785 O O . GLN A 1 96 ? 11.029 -6.457 -21.224 1.00 86.94 96 GLN A O 1
ATOM 790 N N . THR A 1 97 ? 11.444 -5.218 -19.420 1.00 83.31 97 THR A N 1
ATOM 791 C CA . THR A 1 97 ? 11.814 -6.371 -18.583 1.00 83.31 97 THR A CA 1
ATOM 792 C C . THR A 1 97 ? 10.595 -6.995 -17.895 1.00 83.31 97 THR A C 1
ATOM 794 O O . THR A 1 97 ? 10.696 -8.111 -17.392 1.00 83.31 97 THR A O 1
ATOM 797 N N . VAL A 1 98 ? 9.454 -6.296 -17.857 1.00 82.75 98 VAL A N 1
ATOM 798 C CA . VAL A 1 98 ? 8.244 -6.762 -17.165 1.00 82.75 98 VAL A CA 1
ATOM 799 C C . VAL A 1 98 ? 7.710 -8.034 -17.816 1.00 82.75 98 VAL A C 1
ATOM 801 O O . VAL A 1 98 ? 7.460 -9.001 -17.107 1.00 82.75 98 VAL A O 1
ATOM 804 N N . ASP A 1 99 ? 7.658 -8.094 -19.147 1.00 84.38 99 ASP A N 1
ATOM 805 C CA . ASP A 1 99 ? 7.188 -9.282 -19.877 1.00 84.38 99 ASP A CA 1
ATOM 806 C C . ASP A 1 99 ? 8.037 -10.523 -19.567 1.00 84.38 99 ASP A C 1
ATOM 808 O O . ASP A 1 99 ? 7.521 -11.617 -19.337 1.00 84.38 99 ASP A O 1
ATOM 812 N N . LEU A 1 100 ? 9.358 -10.338 -19.481 1.00 83.88 100 LEU A N 1
ATOM 813 C CA . LEU A 1 100 ? 10.297 -11.380 -19.066 1.00 83.88 100 LEU A CA 1
ATOM 814 C C . LEU A 1 100 ? 10.037 -11.837 -17.629 1.00 83.88 100 LEU A C 1
ATOM 816 O O . LEU A 1 100 ? 10.070 -13.032 -17.356 1.00 83.88 100 LEU A O 1
ATOM 820 N N . GLN A 1 101 ? 9.769 -10.910 -16.707 1.00 81.06 101 GLN A N 1
ATOM 821 C CA . GLN A 1 101 ? 9.444 -11.259 -15.323 1.00 81.06 101 GLN A CA 1
ATOM 822 C C . GLN A 1 101 ? 8.122 -12.021 -15.221 1.00 81.06 101 GLN A C 1
ATOM 824 O O . GLN A 1 101 ? 8.073 -13.021 -14.512 1.00 81.06 101 GLN A O 1
ATOM 829 N N . ILE A 1 102 ? 7.090 -11.589 -15.949 1.00 83.00 102 ILE A N 1
ATOM 830 C CA . ILE A 1 102 ? 5.793 -12.274 -16.009 1.00 83.00 102 ILE A CA 1
ATOM 831 C C . ILE A 1 102 ? 5.991 -13.709 -16.496 1.00 83.00 102 ILE A C 1
ATOM 833 O O . ILE A 1 102 ? 5.542 -14.645 -15.839 1.00 83.00 102 ILE A O 1
ATOM 837 N N . ARG A 1 103 ? 6.731 -13.889 -17.597 1.00 85.88 103 ARG A N 1
ATOM 838 C CA . ARG A 1 103 ? 7.025 -15.214 -18.151 1.00 85.88 103 ARG A CA 1
ATOM 839 C C . ARG A 1 103 ? 7.801 -16.106 -17.178 1.00 85.88 103 ARG A C 1
ATOM 841 O O . ARG A 1 103 ? 7.461 -17.272 -17.009 1.00 85.88 103 ARG A O 1
ATOM 848 N N . LEU A 1 104 ? 8.830 -15.574 -16.519 1.00 85.00 104 LEU A N 1
ATOM 849 C CA . LEU A 1 104 ? 9.606 -16.343 -15.541 1.00 85.00 104 LEU A CA 1
ATOM 850 C C . LEU A 1 104 ? 8.728 -16.803 -14.371 1.00 85.00 104 LEU A C 1
ATOM 852 O O . LEU A 1 104 ? 8.789 -17.965 -13.980 1.00 85.00 104 LEU A O 1
ATOM 856 N N . VAL A 1 105 ? 7.866 -15.925 -13.854 1.00 82.75 105 VAL A N 1
ATOM 857 C CA . VAL A 1 105 ? 6.931 -16.281 -12.779 1.00 82.75 105 VAL A CA 1
ATOM 858 C C . VAL A 1 105 ? 5.920 -17.329 -13.250 1.00 82.75 105 VAL A C 1
ATOM 860 O O . VAL A 1 105 ? 5.676 -18.280 -12.514 1.00 82.75 105 VAL A O 1
ATOM 863 N N . SER A 1 106 ? 5.392 -17.226 -14.477 1.00 84.00 106 SER A N 1
ATOM 864 C CA . SER A 1 106 ? 4.479 -18.243 -15.026 1.00 84.00 106 SER A CA 1
ATOM 865 C C . SER A 1 106 ? 5.140 -19.613 -15.207 1.00 84.00 106 SER A C 1
ATOM 867 O O . SER A 1 106 ? 4.474 -20.638 -15.131 1.00 84.00 106 SER A O 1
ATOM 869 N N . GLU A 1 107 ? 6.458 -19.638 -15.413 1.00 87.44 107 GLU A N 1
ATOM 870 C CA . GLU A 1 107 ? 7.273 -20.856 -15.491 1.00 87.44 107 GLU A CA 1
ATOM 871 C C . GLU A 1 107 ? 7.758 -21.331 -14.097 1.00 87.44 107 GLU A C 1
ATOM 873 O O . GLU A 1 107 ? 8.626 -22.195 -14.001 1.00 87.44 107 GLU A O 1
ATOM 878 N N . ASN A 1 108 ? 7.209 -20.782 -13.001 1.00 78.44 108 ASN A N 1
ATOM 879 C CA . ASN A 1 108 ? 7.605 -21.029 -11.603 1.00 78.44 108 ASN A CA 1
ATOM 880 C C . ASN A 1 108 ? 9.071 -20.685 -11.275 1.00 78.44 108 ASN A C 1
ATOM 882 O O . ASN A 1 108 ? 9.609 -21.073 -10.232 1.00 78.44 108 ASN A O 1
ATOM 886 N N . LEU A 1 109 ? 9.726 -19.901 -12.130 1.00 77.69 109 LEU A N 1
ATOM 887 C CA . LEU A 1 109 ? 11.080 -19.410 -11.924 1.00 77.69 109 LEU A CA 1
ATOM 888 C C . LEU A 1 109 ? 11.027 -18.112 -11.123 1.00 77.69 109 LEU A C 1
ATOM 890 O O . LEU A 1 109 ? 10.996 -16.999 -11.651 1.00 77.69 109 LEU A O 1
ATOM 894 N N . THR A 1 110 ? 11.020 -18.265 -9.802 1.00 71.25 110 THR A N 1
ATOM 895 C CA . THR A 1 110 ? 11.041 -17.127 -8.884 1.00 71.25 110 THR A CA 1
ATOM 896 C C . THR A 1 110 ? 12.455 -16.603 -8.664 1.00 71.25 110 THR A C 1
ATOM 898 O O . THR A 1 110 ? 13.470 -17.291 -8.804 1.00 71.25 110 THR A O 1
ATOM 901 N N . ARG A 1 111 ? 12.537 -15.322 -8.303 1.00 73.75 111 ARG A N 1
ATOM 902 C CA . ARG A 1 111 ? 13.806 -14.677 -7.982 1.00 73.75 111 ARG A CA 1
ATOM 903 C C . ARG A 1 111 ? 14.464 -15.374 -6.791 1.00 73.75 111 ARG A C 1
ATOM 905 O O . ARG A 1 111 ? 13.829 -15.587 -5.761 1.00 73.75 111 ARG A O 1
ATOM 912 N N . MET A 1 112 ? 15.766 -15.637 -6.887 1.00 76.75 112 MET A N 1
ATOM 913 C CA . MET A 1 112 ? 16.526 -16.141 -5.743 1.00 76.75 112 MET A CA 1
ATOM 914 C C . MET A 1 112 ? 16.518 -15.127 -4.595 1.00 76.75 112 MET A C 1
ATOM 916 O O . MET A 1 112 ? 16.968 -13.984 -4.739 1.00 76.75 112 MET A O 1
ATOM 920 N N . HIS A 1 113 ? 16.051 -15.572 -3.432 1.00 74.56 113 HIS A N 1
ATOM 921 C CA . HIS A 1 113 ? 16.075 -14.801 -2.198 1.00 74.56 113 HIS A CA 1
ATOM 922 C C . HIS A 1 113 ? 17.273 -15.213 -1.342 1.00 74.56 113 HIS A C 1
ATOM 924 O O . HIS A 1 113 ? 17.650 -16.381 -1.270 1.00 74.56 113 HIS A O 1
ATOM 930 N N . ARG A 1 114 ? 17.888 -14.247 -0.651 1.00 80.50 114 ARG A N 1
ATOM 931 C CA . ARG A 1 114 ? 18.951 -14.554 0.317 1.00 80.50 114 ARG A CA 1
ATOM 932 C C . ARG A 1 114 ? 18.379 -15.422 1.439 1.00 80.50 114 ARG A C 1
ATOM 934 O O . ARG A 1 114 ? 17.296 -15.121 1.933 1.00 80.50 114 ARG A O 1
ATOM 941 N N . LYS A 1 115 ? 19.148 -16.403 1.926 1.00 83.00 115 LYS A N 1
ATOM 942 C CA . LYS A 1 115 ? 18.743 -17.318 3.016 1.00 83.00 115 LYS A CA 1
ATOM 943 C C . LYS A 1 115 ? 18.171 -16.592 4.243 1.00 83.00 115 LYS A C 1
ATOM 945 O O . LYS A 1 115 ? 17.172 -17.021 4.806 1.00 83.00 115 LYS A O 1
ATOM 950 N N . LYS A 1 116 ? 18.760 -15.447 4.611 1.00 84.81 116 LYS A N 1
ATOM 951 C CA . LYS A 1 116 ? 18.249 -14.580 5.688 1.00 84.81 116 LYS A CA 1
ATOM 952 C C . LYS A 1 116 ? 16.810 -14.117 5.434 1.00 84.81 116 LYS A C 1
ATOM 954 O O . LYS A 1 116 ? 15.996 -14.155 6.347 1.00 84.81 116 LYS A O 1
ATOM 959 N N . ASN A 1 117 ? 16.503 -13.685 4.212 1.00 80.88 117 ASN A N 1
ATOM 960 C CA . ASN A 1 117 ? 15.165 -13.216 3.862 1.00 80.88 117 ASN A CA 1
ATOM 961 C C . ASN A 1 117 ? 14.177 -14.378 3.898 1.00 80.88 117 ASN A C 1
ATOM 963 O O . ASN A 1 117 ? 13.113 -14.217 4.473 1.00 80.88 117 ASN A O 1
ATOM 967 N N . VAL A 1 118 ? 14.553 -15.543 3.360 1.00 83.50 118 VAL A N 1
ATOM 968 C CA . VAL A 1 118 ? 13.713 -16.752 3.389 1.00 83.50 118 VAL A CA 1
ATOM 969 C C . VAL A 1 118 ? 13.298 -17.107 4.820 1.00 83.50 118 VAL A C 1
ATOM 971 O O . VAL A 1 118 ? 12.122 -17.327 5.063 1.00 83.50 118 VAL A O 1
ATOM 974 N N . ASN A 1 119 ? 14.226 -17.065 5.781 1.00 86.62 119 ASN A N 1
ATOM 975 C CA . ASN A 1 119 ? 13.916 -17.330 7.192 1.00 86.62 119 ASN A CA 1
ATOM 976 C C . ASN A 1 119 ? 12.967 -16.271 7.798 1.00 86.62 119 ASN A C 1
ATOM 978 O O . ASN A 1 119 ? 12.017 -16.591 8.501 1.00 86.62 119 ASN A O 1
ATOM 982 N N . ILE A 1 120 ? 13.168 -14.986 7.487 1.00 86.00 120 ILE A N 1
ATOM 983 C CA . ILE A 1 120 ? 12.233 -13.938 7.937 1.00 86.00 120 ILE A CA 1
ATOM 984 C C . ILE A 1 120 ? 10.841 -14.150 7.326 1.00 86.00 120 ILE A C 1
ATOM 986 O O . ILE A 1 120 ? 9.841 -13.942 8.005 1.00 86.00 120 ILE A O 1
ATOM 990 N N . HIS A 1 121 ? 10.772 -14.557 6.056 1.00 86.00 121 HIS A N 1
ATOM 991 C CA . HIS A 1 121 ? 9.512 -14.872 5.396 1.00 86.00 121 HIS A CA 1
ATOM 992 C C . HIS A 1 121 ? 8.824 -16.073 6.040 1.00 86.00 121 HIS A C 1
ATOM 994 O O . HIS A 1 121 ? 7.644 -15.958 6.332 1.00 86.00 121 HIS A O 1
ATOM 1000 N N . SER A 1 122 ? 9.535 -17.166 6.338 1.00 88.12 122 SER A N 1
ATOM 1001 C CA . SER A 1 122 ? 8.920 -18.346 6.964 1.00 88.12 122 SER A CA 1
ATOM 1002 C C . SER A 1 122 ? 8.287 -18.015 8.315 1.00 88.12 122 SER A C 1
ATOM 1004 O O . SER A 1 122 ? 7.131 -18.346 8.537 1.00 88.12 122 SER A O 1
ATOM 1006 N N . ARG A 1 123 ? 8.980 -17.249 9.167 1.00 91.75 123 ARG A N 1
ATOM 1007 C CA . ARG A 1 123 ? 8.427 -16.799 10.458 1.00 91.75 123 ARG A CA 1
ATOM 1008 C C . ARG A 1 123 ? 7.190 -15.912 10.308 1.00 91.75 123 ARG A C 1
ATOM 1010 O O . ARG A 1 123 ? 6.334 -15.907 11.183 1.00 91.75 123 ARG A O 1
ATOM 1017 N N . LEU A 1 124 ? 7.128 -15.117 9.240 1.00 90.69 124 LEU A N 1
ATOM 1018 C CA . LEU A 1 124 ? 5.963 -14.288 8.942 1.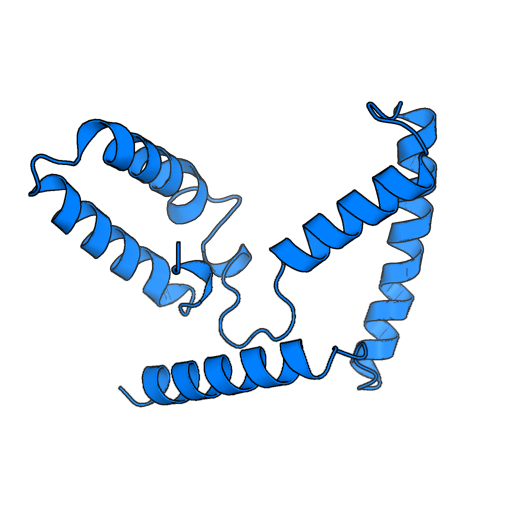00 90.69 124 LEU A CA 1
ATOM 1019 C C . LEU A 1 124 ? 4.795 -15.139 8.434 1.00 90.69 124 LEU A C 1
ATOM 1021 O O . LEU A 1 124 ? 3.673 -14.906 8.860 1.00 90.69 124 LEU A O 1
ATOM 1025 N N . PHE A 1 125 ? 5.060 -16.135 7.585 1.00 92.12 125 PHE A N 1
ATOM 1026 C CA . PHE A 1 125 ? 4.044 -17.088 7.137 1.00 92.12 125 PHE A CA 1
ATOM 1027 C C . PHE A 1 125 ? 3.453 -17.870 8.309 1.00 92.12 125 PHE A C 1
ATOM 1029 O O . PHE A 1 125 ? 2.241 -17.884 8.444 1.00 92.12 125 PHE A O 1
ATOM 1036 N N . GLU A 1 126 ? 4.285 -18.373 9.223 1.00 94.38 126 GLU A N 1
ATOM 1037 C CA . GLU A 1 126 ? 3.815 -19.025 10.455 1.00 94.38 126 GLU A CA 1
ATOM 1038 C C . GLU A 1 126 ? 2.937 -18.100 11.318 1.00 94.38 126 GLU A C 1
ATOM 1040 O O . GLU A 1 126 ? 2.018 -18.556 11.993 1.00 94.38 126 GLU A O 1
ATOM 1045 N N . ALA A 1 127 ? 3.234 -16.797 11.342 1.00 93.50 127 ALA A N 1
ATOM 1046 C CA . ALA A 1 127 ? 2.418 -15.824 12.064 1.00 93.50 127 ALA A CA 1
ATOM 1047 C C . ALA A 1 127 ? 1.083 -15.550 11.357 1.00 93.50 127 ALA A C 1
ATOM 1049 O O . ALA A 1 127 ? 0.088 -15.310 12.032 1.00 93.50 127 ALA A O 1
ATOM 1050 N N . TRP A 1 128 ? 1.059 -15.588 10.024 1.00 95.00 128 TRP A N 1
ATOM 1051 C CA . TRP A 1 128 ? -0.171 -15.480 9.246 1.00 95.00 128 TRP A CA 1
ATOM 1052 C C . TRP A 1 128 ? -1.038 -16.732 9.336 1.00 95.00 128 TRP A C 1
ATOM 1054 O O . TRP A 1 128 ? -2.245 -16.583 9.438 1.00 95.00 128 TRP A O 1
ATOM 1064 N N . ASP A 1 129 ? -0.441 -17.926 9.375 1.00 94.69 129 ASP A N 1
ATOM 1065 C CA . ASP A 1 129 ? -1.175 -19.181 9.584 1.00 94.69 129 ASP A CA 1
ATOM 1066 C C . ASP A 1 129 ? -1.958 -19.125 10.899 1.00 94.69 129 ASP A C 1
ATOM 1068 O O . ASP A 1 129 ? -3.173 -19.268 10.906 1.00 94.69 129 ASP A O 1
ATOM 1072 N N . LYS A 1 130 ? -1.286 -18.750 11.993 1.00 94.56 130 LYS A N 1
ATOM 1073 C CA . LYS A 1 130 ? -1.939 -18.567 13.299 1.00 94.56 130 LYS A CA 1
ATOM 1074 C C . LYS A 1 130 ? -3.036 -17.507 13.292 1.00 94.56 130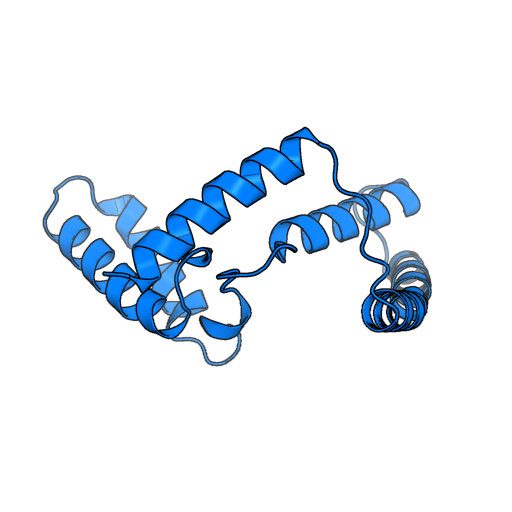 LYS A C 1
ATOM 1076 O O . LYS A 1 130 ? -3.969 -17.609 14.065 1.00 94.56 130 LYS A O 1
ATOM 1081 N N . TYR A 1 131 ? -2.878 -16.469 12.476 1.00 92.81 131 TYR A N 1
ATOM 1082 C CA . TYR A 1 131 ? -3.844 -15.379 12.389 1.00 92.81 131 TYR A CA 1
ATOM 1083 C C . TYR A 1 131 ? -5.105 -15.766 11.604 1.00 92.81 131 TYR A C 1
ATOM 1085 O O . TYR A 1 131 ? -6.152 -15.180 11.837 1.00 92.81 131 TYR A O 1
ATOM 1093 N N . GLU A 1 132 ? -5.003 -16.702 10.657 1.00 90.19 132 GLU A N 1
ATOM 1094 C CA . GLU A 1 132 ? -6.161 -17.241 9.929 1.00 90.19 132 GLU A CA 1
ATOM 1095 C C . GLU A 1 132 ? -6.902 -18.328 10.720 1.00 90.19 132 GLU A C 1
ATOM 1097 O O . GLU A 1 132 ? -8.084 -18.550 10.468 1.00 90.19 132 GLU A O 1
ATOM 1102 N N . ASP A 1 133 ? -6.216 -18.995 11.655 1.00 86.75 133 ASP A N 1
ATOM 1103 C CA . ASP A 1 133 ? -6.794 -20.024 12.529 1.00 86.75 133 ASP A CA 1
ATOM 1104 C C . ASP A 1 133 ? -7.612 -19.446 13.714 1.00 86.75 133 ASP A C 1
ATOM 1106 O O . ASP A 1 133 ? -8.349 -20.200 14.357 1.00 86.75 133 ASP A O 1
ATOM 1110 N N . ASP A 1 134 ? -7.478 -18.143 14.003 1.00 68.88 134 ASP A N 1
ATOM 1111 C CA . ASP A 1 134 ? -8.171 -17.388 15.072 1.00 68.88 134 ASP A CA 1
ATOM 1112 C C . ASP A 1 134 ? -9.498 -16.755 14.592 1.00 68.88 134 ASP A C 1
ATOM 1114 O O . ASP A 1 134 ? -10.489 -16.800 15.365 1.00 68.88 134 ASP A O 1
#

Foldseek 3Di:
DCLLQDDLVCSLVVLVVVLVVLVPDPVNDVVNVVSVVCCVPQDPDPVHGSVNQRCHVNLDHPVVVVVVLVVVLCVVQVDPPRDPVSNVVSVVVVVVCVVVVVVCVVVVNDDDDDPVSVVVVVVSVVVSVVVVVD

Sequence (134 aa):
MSLPYLPAEHITTAFNQLHQQLKTTEVGGPVLKVLDYVEKTWINRAVWRPENWSVFREVIRTNNEVEGWHRRINMRAGRACISFCILVPLLRGKAQTVDLQIRLVSENLTRMHRKKNVNIHSRLFEAWDKYEDD

Secondary structure (DSSP, 8-state):
--GGGS-HHHHHHHHHHHHHHHHTSTT-HHHHHHHHHHIIIIIS-TTS-HHHH--TT-SS-HHHHHHHHHHHHHHHH-SSS--HHHHHHHHHHHHTTHHHHHHHHHTT-PPPPPHHHHHHHHHHHHHHHHHH--

Organism: Dreissena polymorpha (NCBI:txid45954)

pLDDT: mean 85.81, std 7.38, range [59.75, 95.12]

Radius of gyration: 19.04 Å; chains: 1; bounding box: 36×36×48 Å